Protein AF-A0A943XDI4-F1 (afdb_monomer_lite)

Radius of gyration: 15.79 Å; chains: 1; bounding box: 44×34×46 Å

pLDDT: mean 83.51, std 19.43, range [31.66, 97.75]

Secondary structure (DSSP, 8-state):
--SHHHHHHHHHTS--S---EEEESSS----S-EEEEEEEEE--SEEEEEEEEEEEE--SEESSEEEESSSEEE-SEE-SEEE-SSEEE-SS-SEEESSEEEEEEEEEEEEEEEEEEEEEEEEEEEEEETTBSSSEEEEEEEBGGG--

Foldseek 3Di:
DPPVVVVVVVLVVQPPDDQFEEEDAACDDAAAEGCEYEYCEHEHCEHCHYYEHAAYYAHQYYQYEHEYNAYEYHYQAAHAYYYHADYYDYAAHQEYEYQYYHYAEYAEYEHQEYDYQYYQKYAHQWHQYVQWVDRIDGGITGGPVVVD

Sequence (148 aa):
MKKIAVALVIASCAFASHADAVWSWWCENNQKSADVAFGIGSKCSAVEGLELSLIYSGTPKVEGAQLSFWGINCSEMAGVLQLAPWFNKGEEPCVQLGFLNFNKISSFTWGLLNVSDKTAVQLGLLNLNKNGFLPIFPFINIDKALFE

Structure (mmCIF, N/CA/C/O backbone):
data_AF-A0A943XDI4-F1
#
_entry.id   AF-A0A943XDI4-F1
#
loop_
_atom_site.group_PDB
_atom_site.id
_atom_site.type_symbol
_atom_site.label_atom_id
_atom_site.label_alt_id
_atom_site.label_comp_id
_atom_site.label_asym_id
_atom_site.label_entity_id
_atom_site.label_seq_id
_atom_site.pdbx_PDB_ins_code
_atom_site.Cartn_x
_atom_site.Cartn_y
_atom_site.Cartn_z
_atom_site.occupancy
_atom_site.B_iso_or_equiv
_atom_site.auth_seq_id
_atom_site.auth_comp_id
_atom_site.auth_asym_id
_atom_site.auth_atom_id
_atom_site.pdbx_PDB_model_num
ATOM 1 N N . MET A 1 1 ? -15.073 -24.053 -4.748 1.00 38.50 1 MET A N 1
ATOM 2 C CA . MET A 1 1 ? -13.771 -23.706 -5.368 1.00 38.50 1 MET A CA 1
ATOM 3 C C . MET A 1 1 ? -13.917 -23.131 -6.792 1.00 38.50 1 MET A C 1
ATOM 5 O O . MET A 1 1 ? -13.151 -23.493 -7.668 1.00 38.50 1 MET A O 1
ATOM 9 N N . LYS A 1 2 ? -14.884 -22.230 -7.057 1.00 36.91 2 LYS A N 1
ATOM 10 C CA . LYS A 1 2 ? -15.126 -21.660 -8.408 1.00 36.91 2 LYS A CA 1
ATOM 11 C C . LYS A 1 2 ? -15.057 -20.123 -8.485 1.00 36.91 2 LYS A C 1
ATOM 13 O O . LYS A 1 2 ? -15.258 -19.566 -9.551 1.00 36.91 2 LYS A O 1
ATOM 18 N N . LYS A 1 3 ? -14.754 -19.431 -7.378 1.00 35.53 3 LYS A N 1
ATOM 19 C CA . LYS A 1 3 ? -14.704 -17.954 -7.334 1.00 35.53 3 LYS A CA 1
ATOM 20 C C . LYS A 1 3 ? -13.292 -17.363 -7.475 1.00 35.53 3 LYS A C 1
ATOM 22 O O . LYS A 1 3 ? -13.167 -16.173 -7.709 1.00 35.53 3 LYS A O 1
ATOM 27 N N . ILE A 1 4 ? -12.244 -18.190 -7.407 1.00 34.12 4 ILE A N 1
ATOM 28 C CA . ILE A 1 4 ? -10.844 -17.738 -7.537 1.00 34.12 4 ILE A CA 1
ATOM 29 C C . ILE A 1 4 ? -10.426 -17.586 -9.014 1.00 34.12 4 ILE A C 1
ATOM 31 O O . ILE A 1 4 ? -9.573 -16.767 -9.330 1.00 34.12 4 ILE A O 1
ATOM 35 N N . ALA A 1 5 ? -11.086 -18.285 -9.943 1.00 33.16 5 ALA A N 1
ATOM 36 C CA . ALA A 1 5 ? -10.780 -18.173 -11.371 1.00 33.16 5 ALA A CA 1
ATOM 37 C C . ALA A 1 5 ? -11.204 -16.822 -11.984 1.00 33.16 5 ALA A C 1
ATOM 39 O O . ALA A 1 5 ? -10.592 -16.375 -12.944 1.00 33.16 5 ALA A O 1
ATOM 40 N N . VAL A 1 6 ? -12.209 -16.140 -11.422 1.00 31.66 6 VAL A N 1
ATOM 41 C CA . VAL A 1 6 ? -12.735 -14.888 -12.000 1.00 31.66 6 VAL A CA 1
ATOM 42 C C . VAL A 1 6 ? -11.779 -13.712 -11.773 1.00 31.66 6 VAL A C 1
ATOM 44 O O . VAL A 1 6 ? -11.610 -12.894 -12.668 1.00 31.66 6 VAL A O 1
ATOM 47 N N . ALA A 1 7 ? -11.072 -13.666 -10.639 1.00 32.09 7 ALA A N 1
ATOM 48 C CA . ALA A 1 7 ? -10.070 -12.627 -10.387 1.00 32.09 7 ALA A CA 1
ATOM 49 C C . ALA A 1 7 ? -8.825 -12.784 -11.283 1.00 32.09 7 ALA A C 1
ATOM 51 O O . ALA A 1 7 ? -8.264 -11.790 -11.734 1.00 32.09 7 ALA A O 1
ATOM 52 N N . LEU A 1 8 ? -8.438 -14.026 -11.607 1.00 32.56 8 LEU A N 1
ATOM 53 C CA . LEU A 1 8 ? -7.313 -14.293 -12.510 1.00 32.56 8 LEU A CA 1
ATOM 54 C C . LEU A 1 8 ? -7.661 -13.989 -13.980 1.00 32.56 8 LEU A C 1
ATOM 56 O O . LEU A 1 8 ? -6.795 -13.589 -14.751 1.00 32.56 8 LEU A O 1
ATOM 60 N N . VAL A 1 9 ? -8.936 -14.138 -14.361 1.00 33.59 9 VAL A N 1
ATOM 61 C CA . VAL A 1 9 ? -9.424 -13.826 -15.714 1.00 33.59 9 VAL A CA 1
ATOM 62 C C . VAL A 1 9 ? -9.600 -12.317 -15.919 1.00 33.59 9 VAL A C 1
ATOM 64 O O . VAL A 1 9 ? -9.288 -11.828 -16.999 1.00 33.59 9 VAL A O 1
ATOM 67 N N . ILE A 1 10 ? -9.988 -11.548 -14.894 1.00 39.72 10 ILE A N 1
ATOM 68 C CA . ILE A 1 10 ? -10.055 -10.077 -15.006 1.00 39.72 10 ILE A CA 1
ATOM 69 C C . ILE A 1 10 ? -8.657 -9.474 -15.220 1.00 39.72 10 ILE A C 1
ATOM 71 O O . ILE A 1 10 ? -8.523 -8.538 -16.002 1.00 39.72 10 ILE A O 1
ATOM 75 N N . ALA A 1 11 ? -7.605 -10.069 -14.642 1.00 33.22 11 ALA A N 1
ATOM 76 C CA . ALA A 1 11 ? -6.228 -9.678 -14.947 1.00 33.22 11 ALA A CA 1
ATOM 77 C C . ALA A 1 11 ? -5.835 -9.983 -16.406 1.00 33.22 11 ALA A C 1
ATOM 79 O O . ALA A 1 11 ? -5.060 -9.239 -16.987 1.00 33.22 11 ALA A O 1
ATOM 80 N N . SER A 1 12 ? -6.388 -11.030 -17.032 1.00 34.97 12 SER A N 1
ATOM 81 C CA . SER A 1 12 ? -6.056 -11.395 -18.420 1.00 34.97 12 SER A CA 1
ATOM 82 C C . SER A 1 12 ? -6.716 -10.517 -19.493 1.00 34.97 12 SER A C 1
ATOM 84 O O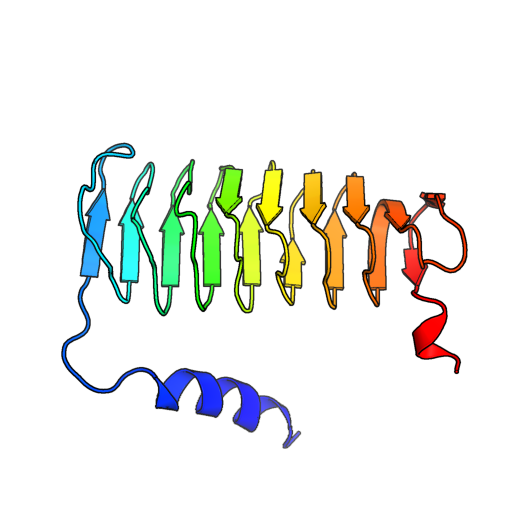 . SER A 1 12 ? -6.237 -10.488 -20.622 1.00 34.97 12 SER A O 1
ATOM 86 N N . CYS A 1 13 ? -7.779 -9.776 -19.158 1.00 34.53 13 CYS A N 1
ATOM 87 C CA . CYS A 1 13 ? -8.533 -8.976 -20.130 1.00 34.53 13 CYS A CA 1
ATOM 88 C C . CYS A 1 13 ? -7.909 -7.601 -20.443 1.00 34.53 13 CYS A C 1
ATOM 90 O O . CYS A 1 13 ? -8.365 -6.954 -21.381 1.00 34.53 13 CYS A O 1
ATOM 92 N N . ALA A 1 14 ? -6.887 -7.163 -19.696 1.00 37.41 14 ALA A N 1
ATOM 93 C CA . ALA A 1 14 ? -6.167 -5.908 -19.956 1.00 37.41 14 ALA A CA 1
ATOM 94 C C . ALA A 1 14 ? -4.858 -6.101 -20.754 1.00 37.41 14 ALA A C 1
ATOM 96 O O . ALA A 1 14 ? -4.338 -5.148 -21.321 1.00 37.41 14 ALA A O 1
ATOM 97 N N . PHE A 1 15 ? -4.343 -7.331 -20.879 1.00 41.12 15 PHE A N 1
ATOM 98 C CA . PHE A 1 15 ? -3.120 -7.619 -21.642 1.00 41.12 15 PHE A CA 1
ATOM 99 C C . PHE A 1 15 ? -3.416 -7.782 -23.141 1.00 41.12 15 PHE A C 1
ATOM 101 O O . PHE A 1 15 ? -3.244 -8.861 -23.709 1.00 41.12 15 PHE A O 1
ATOM 108 N N . ALA A 1 16 ? -3.902 -6.733 -23.801 1.00 34.34 16 ALA A N 1
ATOM 109 C CA . ALA A 1 16 ? -4.181 -6.778 -25.234 1.00 34.34 16 ALA A CA 1
ATOM 110 C C . ALA A 1 16 ? -3.802 -5.473 -25.944 1.00 34.34 16 ALA A C 1
ATOM 112 O O . ALA A 1 16 ? -4.676 -4.714 -26.333 1.00 34.34 16 ALA A O 1
ATOM 113 N N . SER A 1 17 ? -2.494 -5.263 -26.143 1.00 35.38 17 SER A N 1
ATOM 114 C CA . SER A 1 17 ? -1.831 -4.937 -27.425 1.00 35.38 17 SER A CA 1
ATOM 115 C C . SER A 1 17 ? -0.582 -4.077 -27.178 1.00 35.38 17 SER A C 1
ATOM 117 O O . SER A 1 17 ? -0.717 -2.904 -26.876 1.00 35.38 17 SER A O 1
ATOM 119 N N . HIS A 1 18 ? 0.609 -4.663 -27.373 1.00 41.84 18 HIS A N 1
ATOM 120 C CA . HIS A 1 18 ? 1.942 -4.064 -27.142 1.00 41.84 18 HIS A CA 1
ATOM 121 C C . HIS A 1 18 ? 2.216 -3.750 -25.664 1.00 41.84 18 HIS A C 1
ATOM 123 O O . HIS A 1 18 ? 1.979 -2.644 -25.216 1.00 41.84 18 HIS A O 1
ATOM 129 N N . ALA A 1 19 ? 2.718 -4.747 -24.923 1.00 58.19 19 ALA A N 1
ATOM 130 C CA . ALA A 1 19 ? 3.125 -4.552 -23.535 1.00 58.19 19 ALA A CA 1
ATOM 131 C C . ALA A 1 19 ? 4.383 -3.673 -23.476 1.00 58.19 19 ALA A C 1
ATOM 133 O O . ALA A 1 19 ? 5.480 -4.157 -23.778 1.00 58.19 19 ALA A O 1
ATOM 134 N N . ASP A 1 20 ? 4.232 -2.408 -23.093 1.00 80.00 20 ASP A N 1
ATOM 135 C CA . ASP A 1 20 ? 5.370 -1.516 -22.889 1.00 80.00 20 ASP A CA 1
ATOM 136 C C . ASP A 1 20 ? 6.005 -1.825 -21.529 1.00 80.00 20 ASP A C 1
ATOM 138 O O . ASP A 1 20 ? 5.417 -1.606 -20.464 1.00 80.00 20 ASP A O 1
ATOM 142 N N . ALA A 1 21 ? 7.215 -2.387 -21.578 1.00 82.12 21 ALA A N 1
ATOM 143 C CA . ALA A 1 21 ? 8.008 -2.727 -20.406 1.00 82.12 21 ALA A CA 1
ATOM 144 C C . ALA A 1 21 ? 9.169 -1.742 -20.245 1.00 82.12 21 ALA A C 1
ATOM 146 O O . ALA A 1 21 ? 9.989 -1.577 -21.152 1.00 82.12 21 ALA A O 1
ATOM 147 N N . VAL A 1 22 ? 9.277 -1.128 -19.069 1.00 84.94 22 VAL A N 1
ATOM 148 C CA . VAL A 1 22 ? 10.334 -0.157 -18.762 1.00 84.94 22 VAL A CA 1
ATOM 149 C C . VAL A 1 22 ? 11.209 -0.623 -17.607 1.00 84.94 22 VAL A C 1
ATOM 151 O O . VAL A 1 22 ? 10.735 -1.198 -16.628 1.00 84.94 22 VAL A O 1
ATOM 154 N N . TRP A 1 23 ? 12.507 -0.343 -17.720 1.00 84.25 23 TRP A N 1
ATOM 155 C CA . TRP A 1 23 ? 13.477 -0.514 -16.643 1.00 84.25 23 TRP A CA 1
ATOM 156 C C . TRP A 1 23 ? 13.954 0.851 -16.139 1.00 84.25 23 TRP A C 1
ATOM 158 O O . TRP A 1 23 ? 14.281 1.725 -16.944 1.00 84.25 23 TRP A O 1
ATOM 168 N N . SER A 1 24 ? 14.044 1.022 -14.821 1.00 84.44 24 SER A N 1
ATOM 169 C CA . SER A 1 24 ? 14.617 2.202 -14.167 1.00 84.44 24 SER A CA 1
ATOM 170 C C . SER A 1 24 ? 15.760 1.819 -13.232 1.00 84.44 24 SER A C 1
ATOM 172 O O . SER A 1 24 ? 15.588 1.064 -12.273 1.00 84.44 24 SER A O 1
ATOM 174 N N . TRP A 1 25 ? 16.929 2.422 -13.443 1.00 79.38 25 TRP A N 1
ATOM 175 C CA . TRP A 1 25 ? 18.038 2.303 -12.495 1.00 79.38 25 TRP A CA 1
ATOM 176 C C . TRP A 1 25 ? 17.792 3.101 -11.217 1.00 79.38 25 TRP A C 1
ATOM 178 O O . TRP A 1 25 ? 18.111 2.606 -10.143 1.00 79.38 25 TRP A O 1
ATOM 188 N N . TRP A 1 26 ? 17.223 4.308 -11.300 1.00 78.44 26 TRP A N 1
ATOM 189 C CA . TRP A 1 26 ? 16.947 5.118 -10.110 1.00 78.44 26 TRP A CA 1
ATOM 190 C C . TRP A 1 26 ? 15.992 6.288 -10.376 1.00 78.44 26 TRP A C 1
ATOM 192 O O . TRP A 1 26 ? 16.438 7.393 -10.658 1.00 78.44 26 TRP A O 1
ATOM 202 N N . CYS A 1 27 ? 14.676 6.071 -10.300 1.00 70.81 27 CYS A N 1
ATOM 203 C CA . CYS A 1 27 ? 13.635 7.111 -10.446 1.00 70.81 27 CYS A CA 1
ATOM 204 C C . CYS A 1 27 ? 13.707 7.958 -11.738 1.00 70.81 27 CYS A C 1
ATOM 206 O O . CYS A 1 27 ? 12.952 8.917 -11.889 1.00 70.81 27 CYS A O 1
ATOM 208 N N . GLU A 1 28 ? 14.595 7.609 -12.663 1.00 62.84 28 GLU A N 1
ATOM 209 C CA . GLU A 1 28 ? 14.745 8.201 -13.979 1.00 62.84 28 GLU A CA 1
ATOM 210 C C . GLU A 1 28 ? 13.914 7.374 -14.951 1.00 62.84 28 GLU A C 1
ATOM 212 O O . GLU A 1 28 ? 14.360 6.352 -15.468 1.00 62.84 28 GLU A O 1
ATOM 217 N N . ASN A 1 29 ? 12.671 7.794 -15.164 1.00 60.53 29 ASN A N 1
ATOM 218 C CA . ASN A 1 29 ? 11.942 7.468 -16.379 1.00 60.53 29 ASN A CA 1
ATOM 219 C C . ASN A 1 29 ? 10.929 8.577 -16.682 1.00 60.53 29 ASN A C 1
ATOM 221 O O . ASN A 1 29 ? 9.922 8.739 -16.009 1.00 60.53 29 ASN A O 1
ATOM 225 N N . ASN A 1 30 ? 11.181 9.340 -17.748 1.00 58.44 30 ASN A N 1
ATOM 226 C CA . ASN A 1 30 ? 10.232 10.326 -18.285 1.00 58.44 30 ASN A CA 1
ATOM 227 C C . ASN A 1 30 ? 9.208 9.674 -19.237 1.00 58.44 30 ASN A C 1
ATOM 229 O O . ASN A 1 30 ? 8.692 10.320 -20.150 1.00 58.44 30 ASN A O 1
ATOM 233 N N . GLN A 1 31 ? 8.946 8.375 -19.068 1.00 66.69 31 GLN A N 1
ATOM 234 C CA . GLN A 1 31 ? 7.941 7.655 -19.841 1.00 66.69 31 GLN A CA 1
ATOM 235 C C . GLN A 1 31 ? 6.537 8.069 -19.376 1.00 66.69 31 GLN A C 1
ATOM 237 O O . GLN A 1 31 ? 6.255 8.190 -18.177 1.00 66.69 31 GLN A O 1
ATOM 242 N N . LYS A 1 32 ? 5.657 8.336 -20.348 1.00 71.50 32 LYS A N 1
ATOM 243 C CA . LYS A 1 32 ? 4.288 8.809 -20.090 1.00 71.50 32 LYS A CA 1
ATOM 244 C C . LYS A 1 32 ? 3.392 7.708 -19.519 1.00 71.50 32 LYS A C 1
ATOM 246 O O . LYS A 1 32 ? 2.528 8.005 -18.706 1.00 71.50 32 LYS A O 1
ATOM 251 N N . SER A 1 33 ? 3.605 6.463 -19.913 1.00 81.38 33 SER A N 1
ATOM 252 C CA . SER A 1 33 ? 2.838 5.311 -19.447 1.00 81.38 33 SER A CA 1
ATOM 253 C C . SER A 1 33 ? 3.611 4.039 -19.769 1.00 81.38 33 SER A C 1
ATOM 255 O O . SER A 1 33 ? 4.345 4.017 -20.754 1.00 81.38 33 SER A O 1
ATOM 257 N N . ALA A 1 34 ? 3.461 3.009 -18.947 1.00 86.62 34 ALA A N 1
ATOM 258 C CA . ALA A 1 34 ? 3.963 1.667 -19.221 1.00 86.62 34 ALA A CA 1
ATOM 259 C C . ALA A 1 34 ? 2.955 0.644 -18.692 1.00 86.62 34 ALA A C 1
ATOM 261 O O . ALA A 1 34 ? 2.277 0.909 -17.705 1.00 86.62 34 ALA A O 1
ATOM 262 N N . ASP A 1 35 ? 2.876 -0.540 -19.282 1.00 89.06 35 ASP A N 1
ATOM 263 C CA . ASP A 1 35 ? 2.062 -1.621 -18.707 1.00 89.06 35 ASP A CA 1
ATOM 264 C C . ASP A 1 35 ? 2.817 -2.298 -17.568 1.00 89.06 35 ASP A C 1
ATOM 266 O O . ASP A 1 35 ? 2.246 -2.729 -16.560 1.00 89.06 35 ASP A O 1
ATOM 270 N N . VAL A 1 36 ? 4.140 -2.381 -17.728 1.00 89.75 36 VAL A N 1
ATOM 271 C CA . VAL A 1 36 ? 5.013 -3.006 -16.752 1.00 89.75 36 VAL A CA 1
ATOM 272 C C . VAL A 1 36 ? 6.243 -2.147 -16.491 1.00 89.75 36 VAL A C 1
ATOM 274 O O . VAL A 1 36 ? 7.013 -1.838 -17.397 1.00 89.75 36 VAL A O 1
ATOM 277 N N . ALA A 1 37 ? 6.463 -1.791 -15.231 1.00 89.38 37 ALA A N 1
ATOM 278 C CA . ALA A 1 37 ? 7.632 -1.038 -14.801 1.00 89.38 37 ALA A CA 1
ATOM 279 C C . ALA A 1 37 ? 8.456 -1.857 -13.809 1.00 89.38 37 ALA A C 1
ATOM 281 O O . ALA A 1 37 ? 7.928 -2.407 -12.846 1.00 89.38 37 ALA A O 1
ATOM 282 N N . PHE A 1 38 ? 9.765 -1.919 -14.033 1.00 89.94 38 PHE A N 1
ATOM 283 C CA . PHE A 1 38 ? 10.714 -2.573 -13.142 1.00 89.94 38 PHE A CA 1
ATOM 284 C C . PHE A 1 38 ? 11.855 -1.622 -12.805 1.00 89.94 38 PHE A C 1
ATOM 286 O O . PHE A 1 38 ? 12.300 -0.851 -13.652 1.00 89.94 38 PHE A O 1
ATOM 293 N N . GLY A 1 39 ? 12.401 -1.695 -11.598 1.00 88.50 39 GLY A N 1
ATOM 294 C CA . GLY A 1 39 ? 13.609 -0.937 -11.306 1.00 88.50 39 GLY A CA 1
ATOM 295 C C . GLY A 1 39 ? 14.124 -1.088 -9.893 1.00 88.50 39 GLY A C 1
ATOM 296 O O . GLY A 1 39 ? 13.493 -1.699 -9.036 1.00 88.50 39 GLY A O 1
ATOM 297 N N . ILE A 1 40 ? 15.276 -0.484 -9.622 1.00 88.31 40 ILE A N 1
ATOM 298 C CA . ILE A 1 40 ? 15.715 -0.297 -8.234 1.00 88.31 40 ILE A CA 1
ATOM 299 C C . ILE A 1 40 ? 14.816 0.768 -7.596 1.00 88.31 40 ILE A C 1
ATOM 301 O O . ILE A 1 40 ? 14.174 0.506 -6.579 1.00 88.31 40 ILE A O 1
ATOM 305 N N . GLY A 1 41 ? 14.693 1.916 -8.266 1.00 87.25 41 GLY A N 1
ATOM 306 C CA . GLY A 1 41 ? 13.657 2.914 -8.026 1.00 87.25 41 GLY A CA 1
ATOM 307 C C . GLY A 1 41 ? 12.885 3.194 -9.314 1.00 87.25 41 GLY A C 1
ATOM 308 O O . GLY A 1 41 ? 13.515 3.433 -10.342 1.00 87.25 41 GLY A O 1
ATOM 309 N N . SER A 1 42 ? 11.556 3.183 -9.266 1.00 85.12 42 SER A N 1
ATOM 310 C CA . SER A 1 42 ? 10.674 3.427 -10.412 1.00 85.12 42 SER A CA 1
ATOM 311 C C . SER A 1 42 ? 9.842 4.690 -10.198 1.00 85.12 42 SER A C 1
ATOM 313 O O . SER A 1 42 ? 9.357 4.966 -9.099 1.00 85.12 42 SER A O 1
ATOM 315 N N . LYS A 1 43 ? 9.709 5.485 -11.259 1.00 86.62 43 LYS A N 1
ATOM 316 C CA . LYS A 1 43 ? 8.847 6.663 -11.302 1.00 86.62 43 LYS A CA 1
ATOM 317 C C . LYS A 1 43 ? 8.417 6.885 -12.745 1.00 86.62 43 LYS A C 1
ATOM 319 O O . LYS A 1 43 ? 9.184 7.428 -13.529 1.00 86.62 43 LYS A O 1
ATOM 324 N N . CYS A 1 44 ? 7.216 6.438 -13.081 1.00 84.94 44 CYS A N 1
ATOM 325 C CA . CYS A 1 44 ? 6.567 6.698 -14.366 1.00 84.94 44 CYS A CA 1
ATOM 326 C C . CYS A 1 44 ? 5.425 7.701 -14.164 1.00 84.94 44 CYS A C 1
ATOM 328 O O . CYS A 1 44 ? 5.108 8.045 -13.025 1.00 84.94 44 CYS A O 1
ATOM 330 N N . SER A 1 45 ? 4.790 8.186 -15.236 1.00 88.81 45 SER A N 1
ATOM 331 C CA . SER A 1 45 ? 3.581 9.018 -15.062 1.00 88.81 45 SER A CA 1
ATOM 332 C C . SER A 1 45 ? 2.333 8.163 -14.804 1.00 88.81 45 SER A C 1
ATOM 334 O O . SER A 1 45 ? 1.502 8.535 -13.980 1.00 88.81 45 SER A O 1
ATOM 336 N N . ALA A 1 46 ? 2.229 6.999 -15.448 1.00 90.56 46 ALA A N 1
ATOM 337 C CA . ALA A 1 46 ? 1.209 5.995 -15.163 1.00 90.56 46 ALA A CA 1
ATOM 338 C C . ALA A 1 46 ? 1.748 4.576 -15.406 1.00 90.56 46 ALA A C 1
ATOM 340 O O . ALA A 1 46 ? 2.601 4.391 -16.276 1.00 90.56 46 ALA A O 1
ATOM 341 N N . VAL A 1 47 ? 1.249 3.594 -14.653 1.00 91.06 47 VAL A N 1
ATOM 342 C CA . VAL A 1 47 ? 1.470 2.167 -14.917 1.00 91.06 47 VAL A CA 1
ATOM 343 C C . VAL A 1 47 ? 0.137 1.427 -14.962 1.00 91.06 47 VAL A C 1
ATOM 345 O O . VAL A 1 47 ? -0.595 1.431 -13.976 1.00 91.06 47 VAL A O 1
ATOM 348 N N . GLU A 1 48 ? -0.167 0.774 -16.079 1.00 90.69 48 GLU A N 1
ATOM 349 C CA . GLU A 1 48 ? -1.435 0.067 -16.334 1.00 90.69 48 GLU A CA 1
ATOM 350 C C . GLU A 1 48 ? -1.252 -1.455 -16.234 1.00 90.69 48 GLU A C 1
ATOM 352 O O . GLU A 1 48 ? -1.566 -2.228 -17.133 1.00 90.69 48 GLU A O 1
ATOM 357 N N . GLY A 1 49 ? -0.692 -1.908 -15.112 1.00 90.62 49 GLY A N 1
ATOM 358 C CA . GLY A 1 49 ? -0.450 -3.331 -14.905 1.00 90.62 49 GLY A CA 1
ATOM 359 C C . GLY A 1 49 ? 0.382 -3.6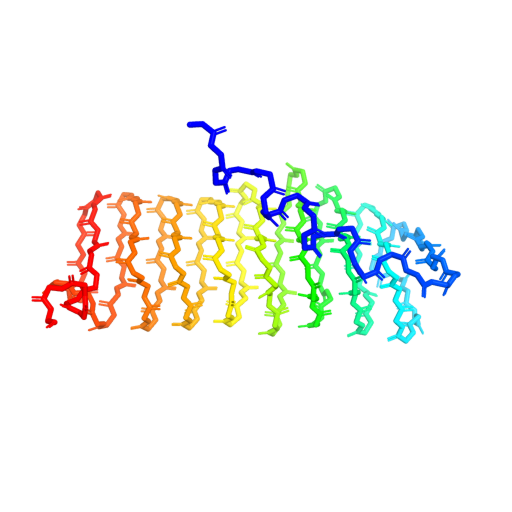15 -13.670 1.00 90.62 49 GLY A C 1
ATOM 360 O O . GLY A 1 49 ? -0.147 -3.706 -12.563 1.00 90.62 49 GLY A O 1
ATOM 361 N N . LEU A 1 50 ? 1.685 -3.807 -13.844 1.00 92.38 50 LEU A N 1
ATOM 362 C CA . LEU A 1 50 ? 2.563 -4.232 -12.757 1.00 92.38 50 LEU A CA 1
ATOM 363 C C . LEU A 1 50 ? 3.767 -3.309 -12.623 1.00 92.38 50 LEU A C 1
ATOM 365 O O . LEU A 1 50 ? 4.603 -3.217 -13.514 1.00 92.38 50 LEU A O 1
ATOM 369 N N . GLU A 1 51 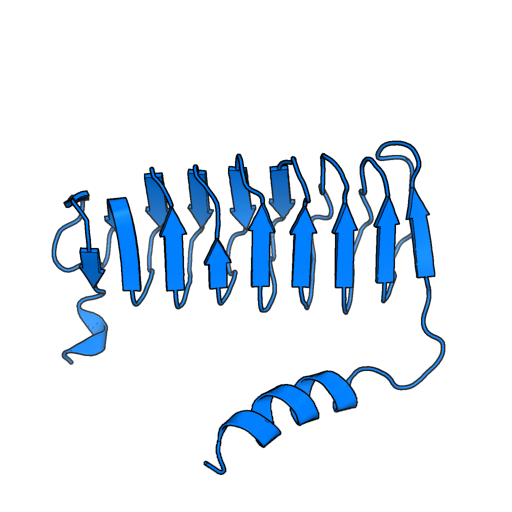? 3.904 -2.695 -11.456 1.00 93.25 51 GLU A N 1
ATOM 370 C CA . GLU A 1 51 ? 5.115 -1.995 -11.066 1.00 93.25 51 GLU A CA 1
ATOM 371 C C . GLU A 1 51 ? 5.858 -2.792 -9.995 1.00 93.25 51 GLU A C 1
ATOM 373 O O . GLU A 1 51 ? 5.336 -3.018 -8.903 1.00 93.25 51 GLU A O 1
ATOM 378 N N . LEU A 1 52 ? 7.086 -3.206 -10.300 1.00 93.44 52 LEU A N 1
ATOM 379 C CA . LEU A 1 52 ? 8.009 -3.812 -9.351 1.00 93.44 52 LEU A CA 1
ATOM 380 C C . LEU A 1 52 ? 9.191 -2.879 -9.108 1.00 93.44 52 LEU A C 1
ATOM 382 O O . LEU A 1 52 ? 9.920 -2.517 -10.029 1.00 93.44 52 LEU A O 1
ATOM 386 N N . SER A 1 53 ? 9.453 -2.560 -7.850 1.00 92.69 53 SER A N 1
ATOM 387 C CA . SER A 1 53 ? 10.660 -1.843 -7.467 1.00 92.69 53 SER A CA 1
ATOM 388 C C . SER A 1 53 ? 11.452 -2.596 -6.402 1.00 92.69 53 SER A C 1
ATOM 390 O O . SER A 1 53 ? 10.911 -3.389 -5.628 1.00 92.69 53 SER A O 1
ATOM 392 N N . LEU A 1 54 ? 12.761 -2.369 -6.342 1.00 92.12 54 LEU A N 1
ATOM 393 C CA . LEU A 1 54 ? 13.574 -2.925 -5.267 1.00 92.12 54 LEU A CA 1
ATOM 394 C C . LEU A 1 54 ? 13.384 -2.123 -3.975 1.00 92.12 54 LEU A C 1
ATOM 396 O O . LEU A 1 54 ? 13.228 -2.713 -2.909 1.00 92.12 54 LEU A O 1
ATOM 400 N N . ILE A 1 55 ? 13.391 -0.790 -4.065 1.00 92.19 55 ILE A N 1
ATOM 401 C CA . ILE A 1 55 ? 13.447 0.097 -2.892 1.00 92.19 55 ILE A CA 1
ATOM 402 C C . ILE A 1 55 ? 12.495 1.301 -2.943 1.00 92.19 55 ILE A C 1
ATOM 404 O O . ILE A 1 55 ? 12.212 1.888 -1.899 1.00 92.19 55 ILE A O 1
ATOM 408 N N . TYR A 1 56 ? 12.016 1.712 -4.115 1.00 92.00 56 TYR A N 1
ATOM 409 C CA . TYR A 1 56 ? 11.182 2.904 -4.234 1.00 92.00 56 TYR A CA 1
ATOM 410 C C . TYR A 1 56 ? 10.304 2.854 -5.475 1.00 92.00 56 TYR A C 1
ATOM 412 O O . TYR A 1 56 ? 10.794 2.701 -6.592 1.00 92.00 56 TYR A O 1
ATOM 420 N N . SER A 1 57 ? 9.015 3.090 -5.283 1.00 91.62 57 SER A N 1
ATOM 421 C CA . SER A 1 57 ? 8.058 3.288 -6.360 1.00 91.62 57 SER A CA 1
ATOM 422 C C . SER A 1 57 ? 7.306 4.595 -6.127 1.00 91.62 57 SER A C 1
ATOM 424 O O . SER A 1 57 ? 6.642 4.765 -5.106 1.00 91.62 57 SER A O 1
ATOM 426 N N . GLY A 1 58 ? 7.455 5.538 -7.055 1.00 90.25 58 GLY A N 1
ATOM 427 C CA . GLY A 1 58 ? 6.905 6.893 -6.967 1.00 90.25 58 GLY A CA 1
ATOM 428 C C . GLY A 1 58 ? 5.970 7.260 -8.113 1.00 90.25 58 GLY A C 1
ATOM 429 O O . GLY A 1 58 ? 5.793 8.449 -8.385 1.00 90.25 58 GLY A O 1
ATOM 430 N N . THR A 1 59 ? 5.444 6.269 -8.831 1.00 91.19 59 THR A N 1
ATOM 431 C CA . THR A 1 59 ? 4.477 6.480 -9.909 1.00 91.19 59 THR A CA 1
ATOM 432 C C . THR A 1 59 ? 3.151 6.963 -9.316 1.00 91.19 59 THR A C 1
ATOM 434 O O . THR A 1 59 ? 2.577 6.280 -8.466 1.00 91.19 59 THR A O 1
ATOM 437 N N . PRO A 1 60 ? 2.625 8.123 -9.747 1.00 91.62 60 PRO A N 1
ATOM 438 C CA . PRO A 1 60 ? 1.429 8.700 -9.152 1.00 91.62 60 PRO A CA 1
ATOM 439 C C . PRO A 1 60 ? 0.178 7.883 -9.481 1.00 91.62 60 PRO A C 1
ATOM 441 O O . PRO A 1 60 ? -0.712 7.798 -8.642 1.00 91.62 60 PRO A O 1
ATOM 444 N N . LYS A 1 61 ? 0.108 7.242 -10.653 1.00 92.94 61 LYS A N 1
ATOM 445 C CA . LYS A 1 61 ? -1.063 6.480 -11.096 1.00 92.94 61 LYS A CA 1
ATOM 446 C C . LYS A 1 61 ? -0.686 5.037 -11.433 1.00 92.94 61 LYS A C 1
ATOM 448 O O . LYS A 1 61 ? -0.047 4.805 -12.450 1.00 92.94 61 LYS A O 1
ATOM 453 N N . VAL A 1 62 ? -1.084 4.073 -10.607 1.00 93.19 62 VAL A N 1
ATOM 454 C CA . VAL A 1 62 ? -0.858 2.641 -10.866 1.00 93.19 62 VAL A CA 1
ATOM 455 C C . VAL A 1 62 ? -2.197 1.910 -10.920 1.00 93.19 62 VAL A C 1
ATOM 457 O O . VAL A 1 62 ? -2.805 1.643 -9.890 1.00 93.19 62 VAL A O 1
ATOM 460 N N . GLU A 1 63 ? -2.651 1.552 -12.118 1.00 91.75 63 GLU A N 1
ATOM 461 C CA . GLU A 1 63 ? -3.880 0.793 -12.392 1.00 91.75 63 GLU A CA 1
ATOM 462 C C . GLU A 1 63 ? -3.633 -0.721 -12.350 1.00 91.75 63 GLU A C 1
ATOM 464 O O . GLU A 1 63 ? -3.929 -1.462 -13.280 1.00 91.75 63 GLU A O 1
ATOM 469 N N . GLY A 1 64 ? -3.063 -1.207 -11.249 1.00 91.88 64 GLY A N 1
ATOM 470 C CA . GLY A 1 64 ? -2.812 -2.635 -11.082 1.00 91.88 64 GLY A CA 1
ATOM 471 C C . GLY A 1 64 ? -2.107 -2.962 -9.775 1.00 91.88 64 GLY A C 1
ATOM 472 O O . GLY A 1 64 ? -2.633 -2.654 -8.706 1.00 91.88 64 GLY A O 1
ATOM 473 N N . ALA A 1 65 ? -0.952 -3.617 -9.837 1.00 94.25 65 ALA A N 1
ATOM 474 C CA . ALA A 1 65 ? -0.178 -3.992 -8.658 1.00 94.25 65 ALA A CA 1
ATOM 475 C C . ALA A 1 65 ? 1.121 -3.185 -8.562 1.00 94.25 65 ALA A C 1
ATOM 477 O O . ALA A 1 65 ? 1.885 -3.110 -9.517 1.00 94.25 65 ALA A O 1
ATOM 478 N N . GLN A 1 66 ? 1.386 -2.622 -7.386 1.00 95.31 66 GLN A N 1
ATOM 479 C CA . GLN A 1 66 ? 2.588 -1.856 -7.068 1.00 95.31 66 GLN A CA 1
ATOM 480 C C . GLN A 1 66 ? 3.334 -2.559 -5.933 1.00 95.31 66 GLN A C 1
ATOM 482 O O . GLN A 1 66 ? 2.877 -2.571 -4.788 1.00 95.31 66 GLN A O 1
ATOM 487 N N . LEU A 1 67 ? 4.464 -3.190 -6.243 1.00 95.94 67 LEU A N 1
ATOM 488 C CA . LEU A 1 67 ? 5.223 -4.009 -5.304 1.00 95.94 67 LEU A CA 1
ATOM 489 C C . LEU A 1 67 ? 6.638 -3.451 -5.139 1.00 95.94 67 LEU A C 1
ATOM 491 O O . LEU A 1 67 ? 7.343 -3.220 -6.117 1.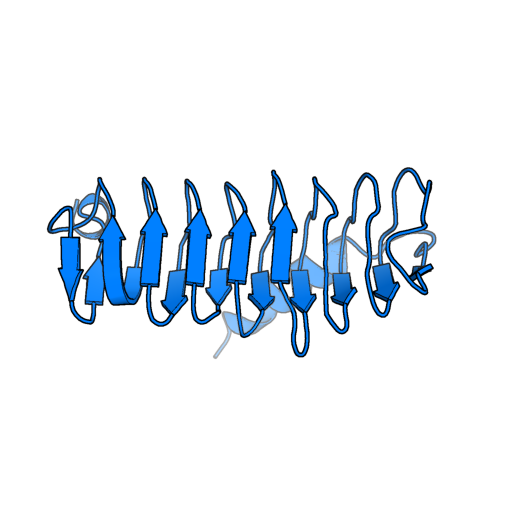00 95.94 67 LEU A O 1
ATOM 495 N N . SER A 1 68 ? 7.082 -3.305 -3.896 1.00 95.25 68 SER A N 1
ATOM 496 C CA . SER A 1 68 ? 8.453 -2.936 -3.551 1.00 95.25 68 SER A CA 1
ATOM 497 C C . SER A 1 68 ? 9.074 -4.002 -2.658 1.00 95.25 68 SER A C 1
ATOM 499 O O . SER A 1 68 ? 8.516 -4.323 -1.612 1.00 95.25 68 SER A O 1
ATOM 501 N N . PHE A 1 69 ? 10.232 -4.545 -3.038 1.00 92.75 69 PHE A N 1
ATOM 502 C CA . PHE A 1 69 ? 10.854 -5.663 -2.315 1.00 92.75 69 PHE A CA 1
ATOM 503 C C . PHE A 1 69 ? 11.343 -5.284 -0.911 1.00 92.75 69 PHE A C 1
ATOM 505 O O . PHE A 1 69 ? 11.081 -5.999 0.049 1.00 92.75 69 PHE A O 1
ATOM 512 N N . TRP A 1 70 ? 12.041 -4.156 -0.785 1.00 92.38 70 TRP A N 1
ATOM 513 C CA . TRP A 1 70 ? 12.601 -3.647 0.472 1.00 92.38 70 TRP A CA 1
ATOM 514 C C . TRP A 1 70 ? 12.389 -2.138 0.604 1.00 92.38 70 TRP A C 1
ATOM 516 O O . TRP A 1 70 ? 13.247 -1.396 1.082 1.00 92.38 70 TRP A O 1
ATOM 526 N N . GLY A 1 71 ? 11.257 -1.666 0.091 1.00 92.12 71 GLY A N 1
ATOM 527 C CA . GLY A 1 71 ? 11.101 -0.268 -0.263 1.00 92.12 71 GLY A CA 1
ATOM 528 C C . GLY A 1 71 ? 9.891 0.426 0.312 1.00 92.12 71 GLY A C 1
ATOM 529 O O . GLY A 1 71 ? 9.280 -0.021 1.286 1.00 92.12 71 GLY A O 1
ATOM 530 N N . ILE A 1 72 ? 9.570 1.532 -0.349 1.00 93.94 72 ILE A N 1
ATOM 531 C CA . ILE A 1 72 ? 8.379 2.332 -0.109 1.00 93.94 72 ILE A CA 1
ATOM 532 C C . ILE A 1 72 ? 7.602 2.520 -1.415 1.00 93.94 72 ILE A C 1
ATOM 534 O O . ILE A 1 72 ? 8.202 2.682 -2.478 1.00 93.94 72 ILE A O 1
ATOM 538 N N . ASN A 1 73 ? 6.275 2.532 -1.323 1.00 95.31 73 ASN A N 1
ATOM 539 C CA . ASN A 1 73 ? 5.384 2.872 -2.429 1.00 95.31 73 ASN A CA 1
ATOM 540 C C . ASN A 1 73 ? 4.691 4.206 -2.148 1.00 95.31 73 ASN A C 1
ATOM 542 O O . ASN A 1 73 ? 4.139 4.404 -1.065 1.00 95.31 73 ASN A O 1
ATOM 546 N N . CYS A 1 74 ? 4.676 5.089 -3.140 1.00 93.62 74 CYS A N 1
ATOM 547 C CA . CYS A 1 74 ? 3.979 6.364 -3.112 1.00 93.62 74 CYS A CA 1
ATOM 548 C C . CYS A 1 74 ? 3.230 6.552 -4.429 1.00 93.62 74 CYS A C 1
ATOM 550 O O . CYS A 1 74 ? 3.845 6.775 -5.469 1.00 93.62 74 CYS A O 1
ATOM 552 N N . SER A 1 75 ? 1.907 6.512 -4.362 1.00 92.38 75 SER A N 1
ATOM 553 C CA . SER A 1 75 ? 1.017 6.807 -5.478 1.00 92.38 75 SER A CA 1
ATOM 554 C C . SER A 1 75 ? -0.140 7.687 -5.012 1.00 92.38 75 SER A C 1
ATOM 556 O O . SER A 1 75 ? -0.493 7.734 -3.833 1.00 92.38 75 SER A O 1
ATOM 558 N N . GLU A 1 76 ? -0.702 8.447 -5.941 1.00 92.00 76 GLU A N 1
ATOM 559 C CA . GLU A 1 76 ? -1.976 9.135 -5.748 1.00 92.00 76 GLU A CA 1
ATOM 560 C C . GLU A 1 76 ? -3.106 8.135 -5.980 1.00 92.00 76 GLU A C 1
ATOM 562 O O . GLU A 1 76 ? -4.006 8.020 -5.165 1.00 92.00 76 GLU A O 1
ATOM 567 N N . MET A 1 77 ? -2.990 7.296 -7.006 1.00 89.38 77 MET A N 1
ATOM 568 C CA . MET A 1 77 ? -3.913 6.203 -7.266 1.00 89.38 77 MET A CA 1
ATOM 569 C C . MET A 1 77 ? -3.162 4.875 -7.234 1.00 89.38 77 MET A C 1
ATOM 571 O O . MET A 1 77 ? -2.299 4.615 -8.074 1.00 89.38 77 MET A O 1
ATOM 575 N N . ALA A 1 78 ? -3.495 4.041 -6.254 1.00 87.88 78 ALA A N 1
ATOM 576 C CA . ALA A 1 78 ? -3.007 2.676 -6.149 1.00 87.88 78 ALA A CA 1
ATOM 577 C C . ALA A 1 78 ? -4.126 1.731 -6.581 1.00 87.88 78 ALA A C 1
ATOM 579 O O . ALA A 1 78 ? -5.256 1.890 -6.139 1.00 87.88 78 ALA A O 1
ATOM 580 N N . GLY A 1 79 ? -3.814 0.772 -7.444 1.00 89.44 79 GLY A N 1
ATOM 581 C CA . GLY A 1 79 ? -4.805 -0.131 -8.011 1.00 89.44 79 GLY A CA 1
ATOM 582 C C . GLY A 1 79 ? -5.221 -1.248 -7.054 1.00 89.44 79 GLY A C 1
ATOM 583 O O . GLY A 1 79 ? -5.635 -1.048 -5.914 1.00 89.44 79 GLY A O 1
ATOM 584 N N . VAL A 1 80 ? -5.133 -2.481 -7.535 1.00 92.88 80 VAL A N 1
ATOM 585 C CA . VAL A 1 80 ? -5.615 -3.664 -6.820 1.00 92.88 80 VAL A CA 1
ATOM 586 C C . VAL A 1 80 ? -4.755 -3.987 -5.596 1.00 92.88 80 VAL A C 1
ATOM 588 O O . VAL A 1 80 ? -5.288 -4.373 -4.557 1.00 92.88 80 VAL A O 1
ATOM 591 N N . LEU A 1 81 ? -3.434 -3.849 -5.702 1.00 94.25 81 LEU A N 1
ATOM 592 C CA . LEU A 1 81 ? -2.510 -4.267 -4.650 1.00 94.25 81 LEU A CA 1
ATOM 593 C C . LEU A 1 81 ? -1.355 -3.284 -4.515 1.00 94.25 81 LEU A C 1
ATOM 595 O O . LEU A 1 81 ? -0.670 -2.993 -5.490 1.00 94.25 81 LEU A O 1
ATOM 599 N N . GLN A 1 82 ? -1.084 -2.857 -3.288 1.00 96.75 82 GLN A N 1
ATOM 600 C CA . GLN A 1 82 ? 0.111 -2.108 -2.939 1.00 96.75 82 GLN A CA 1
ATOM 601 C C . GLN A 1 82 ? 0.855 -2.838 -1.815 1.00 96.75 82 GLN A C 1
ATOM 603 O O . GLN A 1 82 ? 0.323 -3.025 -0.721 1.00 96.75 82 GLN A O 1
ATOM 608 N N . LEU A 1 83 ? 2.076 -3.292 -2.091 1.00 97.31 83 LEU A N 1
ATOM 609 C CA . LEU A 1 83 ? 2.894 -4.065 -1.155 1.00 97.31 83 LEU A CA 1
ATOM 610 C C . LEU A 1 83 ? 4.284 -3.450 -1.054 1.00 97.31 83 LEU A C 1
ATOM 612 O O . LEU A 1 83 ? 5.008 -3.382 -2.043 1.00 97.31 83 LEU A O 1
ATOM 616 N N . ALA A 1 84 ? 4.678 -3.063 0.149 1.00 96.88 84 ALA A N 1
ATOM 617 C CA . ALA A 1 84 ? 6.036 -2.647 0.468 1.00 96.88 84 ALA A CA 1
ATOM 618 C C . ALA A 1 84 ? 6.289 -2.899 1.955 1.00 96.88 84 ALA A C 1
ATOM 620 O O . ALA A 1 84 ? 5.454 -2.500 2.765 1.00 96.88 84 ALA A O 1
ATOM 621 N N . PRO A 1 85 ? 7.415 -3.516 2.358 1.00 95.31 85 PRO A N 1
ATOM 622 C CA . PRO A 1 85 ? 7.655 -3.815 3.765 1.00 95.31 85 PRO A CA 1
ATOM 623 C C . PRO A 1 85 ? 7.635 -2.582 4.664 1.00 95.31 85 PRO A C 1
ATOM 625 O O . PRO A 1 85 ? 7.095 -2.651 5.761 1.00 95.31 85 PRO A O 1
ATOM 628 N N . TRP A 1 86 ? 8.195 -1.454 4.219 1.00 95.56 86 TRP A N 1
ATOM 629 C CA . TRP A 1 86 ? 8.397 -0.303 5.097 1.00 95.56 86 TRP A CA 1
ATOM 630 C C . TRP A 1 86 ? 7.222 0.660 5.107 1.00 95.56 86 TRP A C 1
ATOM 632 O O . TRP A 1 86 ? 6.741 1.024 6.180 1.00 95.56 86 TRP A O 1
ATOM 642 N N . PHE A 1 87 ? 6.780 1.098 3.930 1.00 96.19 87 PHE A N 1
ATOM 643 C CA . PHE A 1 87 ? 5.807 2.176 3.833 1.00 96.19 87 PHE A CA 1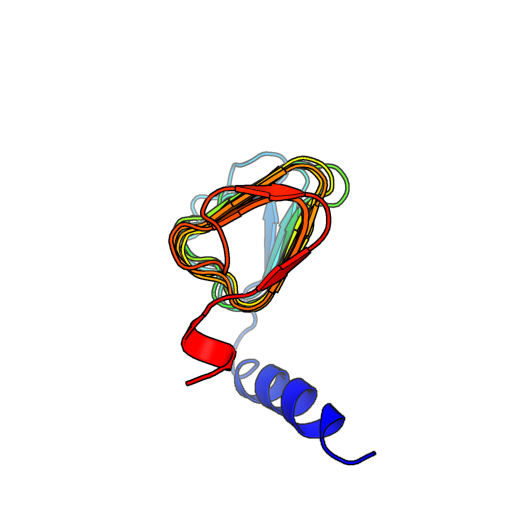
ATOM 644 C C . PHE A 1 87 ? 5.020 2.124 2.528 1.00 96.19 87 PHE A C 1
ATOM 646 O O . PHE A 1 87 ? 5.600 2.038 1.447 1.00 96.19 87 PHE A O 1
ATOM 653 N N . ASN A 1 88 ? 3.705 2.268 2.628 1.00 96.44 88 ASN A N 1
ATOM 654 C CA . ASN A 1 88 ? 2.813 2.444 1.496 1.00 96.44 88 ASN A CA 1
ATOM 655 C C . ASN A 1 88 ? 1.967 3.702 1.680 1.00 96.44 88 ASN A C 1
ATOM 657 O O . ASN A 1 88 ? 1.361 3.912 2.732 1.00 96.44 88 ASN A O 1
ATOM 661 N N . LYS A 1 89 ? 1.880 4.503 0.621 1.00 96.88 89 LYS A N 1
ATOM 662 C CA . LYS A 1 89 ? 0.922 5.592 0.473 1.00 96.88 89 LYS A CA 1
ATOM 663 C C . LYS A 1 89 ? 0.226 5.462 -0.877 1.00 96.88 89 LYS A C 1
ATOM 665 O O . LYS A 1 89 ? 0.896 5.435 -1.906 1.00 96.88 89 LYS A O 1
ATOM 670 N N . GLY A 1 90 ? -1.099 5.404 -0.860 1.00 93.62 90 GLY A N 1
ATOM 671 C CA . GLY A 1 90 ? -1.951 5.319 -2.049 1.00 93.62 90 GLY A CA 1
ATOM 672 C C . GLY A 1 90 ? -3.361 5.752 -1.681 1.00 93.62 90 GLY A C 1
ATOM 673 O O . GLY A 1 90 ? -3.826 5.338 -0.626 1.00 93.62 90 GLY A O 1
ATOM 674 N N . GLU A 1 91 ? -4.053 6.585 -2.465 1.00 93.06 91 GLU A N 1
ATOM 675 C CA . GLU A 1 91 ? -5.379 7.054 -2.029 1.00 93.06 91 GLU A CA 1
ATOM 676 C C . GLU A 1 91 ? -6.425 5.937 -2.028 1.00 93.06 91 GLU A C 1
ATOM 678 O O . GLU A 1 91 ? -7.179 5.840 -1.060 1.00 93.06 91 GLU A O 1
ATOM 683 N N . GLU A 1 92 ? -6.440 5.076 -3.050 1.00 93.00 92 GLU A N 1
ATOM 684 C CA . GLU A 1 92 ? -7.515 4.088 -3.254 1.00 93.00 92 GLU A CA 1
ATOM 685 C C . GLU A 1 92 ? -7.060 2.622 -3.496 1.00 93.00 92 GLU A C 1
ATOM 687 O O . GLU A 1 92 ? -7.674 1.929 -4.309 1.00 93.00 92 GLU A O 1
ATOM 692 N N . PRO A 1 93 ? -6.022 2.088 -2.809 1.00 93.94 93 PRO A N 1
ATOM 693 C CA . PRO A 1 93 ? -5.620 0.695 -2.980 1.00 93.94 93 PRO A CA 1
ATOM 694 C C . PRO A 1 93 ? -6.710 -0.260 -2.495 1.00 93.94 93 PRO A C 1
ATOM 696 O O . PRO A 1 93 ? -7.143 -0.195 -1.342 1.00 93.94 93 PRO A O 1
ATOM 699 N N . CYS A 1 94 ? -7.078 -1.251 -3.305 1.00 92.88 94 CYS A N 1
ATOM 700 C CA . CYS A 1 94 ? -7.990 -2.296 -2.834 1.00 92.88 94 CYS A CA 1
ATOM 701 C C . CYS A 1 94 ? -7.372 -3.084 -1.663 1.00 92.88 94 CYS A C 1
ATOM 703 O O . CYS A 1 94 ? -8.015 -3.259 -0.625 1.00 92.88 94 CYS A O 1
ATOM 705 N N . VAL A 1 95 ? -6.103 -3.484 -1.798 1.00 96.00 95 VAL A N 1
ATOM 706 C CA . VAL A 1 95 ? -5.325 -4.167 -0.759 1.00 96.00 95 VAL A CA 1
ATOM 707 C C . VAL A 1 95 ? -3.998 -3.448 -0.522 1.00 96.00 95 VAL A C 1
ATOM 709 O O . VAL A 1 95 ? -3.253 -3.212 -1.470 1.00 96.00 95 VAL A O 1
ATOM 712 N N . GLN A 1 96 ? -3.669 -3.153 0.738 1.00 97.19 96 GLN A N 1
ATOM 713 C CA . GLN A 1 96 ? -2.407 -2.506 1.114 1.00 97.19 96 GLN A CA 1
ATOM 714 C C . GLN A 1 96 ? -1.682 -3.287 2.222 1.00 97.19 96 GLN A C 1
ATOM 716 O O . GLN A 1 96 ? -2.263 -3.590 3.264 1.00 97.19 96 GLN A O 1
ATOM 721 N N . LEU A 1 97 ? -0.416 -3.640 1.993 1.00 97.69 97 LEU A N 1
ATOM 722 C CA . LEU A 1 97 ? 0.377 -4.506 2.872 1.00 97.69 97 LEU A CA 1
ATOM 723 C C . LEU A 1 97 ? 1.762 -3.900 3.135 1.00 97.69 97 LEU A C 1
ATOM 725 O O . LEU A 1 97 ? 2.545 -3.690 2.207 1.00 97.69 97 LEU A O 1
ATOM 729 N N . GLY A 1 98 ? 2.096 -3.675 4.402 1.00 96.88 98 GLY A N 1
ATOM 730 C CA . GLY A 1 98 ? 3.378 -3.092 4.809 1.00 96.88 98 GLY A CA 1
ATOM 731 C C . GLY A 1 98 ? 3.394 -2.711 6.276 1.00 96.88 98 GLY A C 1
ATOM 732 O O . GLY A 1 98 ? 2.363 -2.774 6.923 1.00 96.88 98 GLY A O 1
ATOM 733 N N . PHE A 1 99 ? 4.527 -2.308 6.844 1.00 97.56 99 PHE A N 1
ATOM 734 C CA . PHE A 1 99 ? 4.555 -1.877 8.244 1.00 97.56 99 PHE A CA 1
ATOM 735 C C . PHE A 1 99 ? 3.788 -0.578 8.470 1.00 97.56 99 PHE A C 1
ATOM 737 O O . PHE A 1 99 ? 3.085 -0.467 9.473 1.00 97.56 99 PHE A O 1
ATOM 744 N N . LEU A 1 100 ? 3.906 0.380 7.554 1.00 97.75 100 LEU A N 1
ATOM 745 C CA . LEU A 1 100 ? 3.210 1.659 7.616 1.00 97.75 100 LEU A CA 1
ATOM 746 C C . LEU A 1 100 ? 2.339 1.819 6.373 1.00 97.75 100 LEU A C 1
ATOM 748 O O . LEU A 1 100 ? 2.846 1.756 5.256 1.00 97.75 100 LEU A O 1
ATOM 752 N N . ASN A 1 101 ? 1.046 2.052 6.560 1.00 97.50 101 ASN A N 1
ATOM 753 C CA . ASN A 1 101 ? 0.084 2.135 5.468 1.00 97.50 101 ASN A CA 1
ATOM 754 C C . ASN A 1 101 ? -0.781 3.385 5.611 1.00 97.50 101 ASN A C 1
ATOM 756 O O . ASN A 1 101 ? -1.403 3.598 6.652 1.00 97.50 101 ASN A O 1
ATOM 760 N N . PHE A 1 102 ? -0.818 4.196 4.557 1.00 97.31 102 PHE A N 1
ATOM 761 C CA . PHE A 1 102 ? -1.617 5.410 4.471 1.00 97.31 102 PHE A CA 1
ATOM 762 C C . PHE A 1 102 ? -2.481 5.356 3.218 1.00 97.31 102 PHE A C 1
ATOM 764 O O . PHE A 1 102 ? -1.964 5.290 2.099 1.00 97.31 102 PHE A O 1
ATOM 771 N N . ASN A 1 103 ? -3.792 5.418 3.405 1.00 94.81 103 ASN A N 1
ATOM 772 C CA . ASN A 1 103 ? -4.740 5.478 2.305 1.00 94.81 103 ASN A CA 1
ATOM 773 C C . ASN A 1 103 ? -5.953 6.349 2.641 1.00 94.81 103 ASN A C 1
ATOM 775 O O . ASN A 1 103 ? -6.123 6.774 3.780 1.00 94.81 103 ASN A O 1
ATOM 779 N N . LYS A 1 104 ? -6.776 6.685 1.645 1.00 94.25 104 LYS A N 1
ATOM 780 C CA . LYS A 1 104 ? -8.097 7.275 1.901 1.00 94.25 104 LYS A CA 1
ATOM 781 C C . LYS A 1 104 ? -9.128 6.163 1.986 1.00 94.25 104 LYS A C 1
ATOM 783 O O . LYS A 1 104 ? -9.863 6.093 2.969 1.00 94.25 104 LYS A O 1
ATOM 788 N N . ILE A 1 105 ? -9.156 5.303 0.971 1.00 92.50 105 ILE A N 1
ATOM 789 C CA . ILE A 1 105 ? -10.130 4.229 0.820 1.00 92.50 105 ILE A CA 1
ATOM 790 C C . ILE A 1 105 ? -9.397 2.917 0.542 1.00 92.50 105 ILE A C 1
ATOM 792 O O . ILE A 1 105 ? -8.519 2.862 -0.313 1.00 92.50 105 ILE A O 1
ATOM 796 N N . SER A 1 106 ? -9.770 1.848 1.244 1.00 93.69 106 SER A N 1
ATOM 797 C CA . SER A 1 106 ? -9.251 0.507 0.976 1.00 93.69 106 SER A CA 1
ATOM 798 C C . SER A 1 106 ? -10.250 -0.584 1.359 1.00 93.69 106 SER A C 1
ATOM 800 O O . SER A 1 106 ? -11.147 -0.379 2.177 1.00 93.69 106 SER A O 1
ATOM 802 N N . SER A 1 107 ? -10.116 -1.777 0.781 1.00 94.12 107 SER A N 1
ATOM 803 C CA . SER A 1 107 ? -10.888 -2.937 1.241 1.00 94.12 107 SER A CA 1
ATOM 804 C C . SER A 1 107 ? -10.173 -3.641 2.389 1.00 94.12 107 SER A C 1
ATOM 806 O O . SER A 1 107 ? -10.795 -3.993 3.390 1.00 94.12 107 SER A O 1
ATOM 808 N N . PHE A 1 108 ? -8.861 -3.827 2.270 1.00 95.50 108 PHE A N 1
ATOM 809 C CA . PHE A 1 108 ? -8.079 -4.530 3.274 1.00 95.50 108 PHE A CA 1
ATOM 810 C C . PHE A 1 108 ? -6.705 -3.900 3.449 1.00 95.50 108 PHE A C 1
ATOM 812 O O . PHE A 1 108 ? -5.966 -3.708 2.485 1.00 95.50 108 PHE A O 1
ATOM 819 N N . THR A 1 109 ? -6.333 -3.626 4.695 1.00 96.94 109 THR A N 1
ATOM 820 C CA . THR A 1 109 ? -4.995 -3.136 5.030 1.00 96.94 109 THR A CA 1
ATOM 821 C C . THR A 1 109 ? -4.372 -3.985 6.132 1.00 96.94 109 THR A C 1
ATOM 823 O O . THR A 1 109 ? -5.031 -4.283 7.130 1.00 96.94 109 THR A O 1
ATOM 826 N N . TRP A 1 110 ? -3.096 -4.347 5.980 1.00 97.62 110 TRP A N 1
ATOM 827 C CA . TRP A 1 110 ? -2.327 -5.024 7.025 1.00 97.62 110 TRP A CA 1
ATOM 828 C C . TRP A 1 110 ? -0.985 -4.342 7.294 1.00 97.62 110 TRP A C 1
ATOM 830 O O . TRP A 1 110 ? -0.231 -4.086 6.352 1.00 97.62 110 TRP A O 1
ATOM 840 N N . GLY A 1 111 ? -0.667 -4.120 8.575 1.00 96.38 111 GLY A N 1
ATOM 841 C CA . GLY A 1 111 ? 0.587 -3.490 8.982 1.00 96.38 111 GLY A CA 1
ATOM 842 C C . GLY A 1 111 ? 0.802 -3.299 10.473 1.00 96.38 111 GLY A C 1
ATOM 843 O O . GLY A 1 111 ? 0.043 -3.792 11.292 1.00 96.38 111 GLY A O 1
ATOM 844 N N . LEU A 1 112 ? 1.856 -2.581 10.860 1.00 97.12 112 LEU A N 1
ATOM 845 C CA . LEU A 1 112 ? 2.032 -2.135 12.248 1.00 97.12 112 LEU A CA 1
ATOM 846 C C . LEU A 1 112 ? 1.162 -0.907 12.518 1.00 97.12 112 LEU A C 1
ATOM 848 O O . LEU A 1 112 ? 0.473 -0.851 13.533 1.00 97.12 112 LEU A O 1
ATOM 852 N N . LEU A 1 113 ? 1.166 0.048 11.591 1.00 97.50 113 LEU A N 1
ATOM 853 C CA . LEU A 1 113 ? 0.343 1.245 11.632 1.00 97.50 113 LEU A CA 1
ATOM 854 C C . LEU A 1 113 ? -0.439 1.367 10.330 1.00 97.50 113 LEU A C 1
ATOM 856 O O . LEU A 1 113 ? 0.150 1.487 9.257 1.00 97.50 113 LEU A O 1
ATOM 860 N N . ASN A 1 114 ? -1.758 1.410 10.453 1.00 97.12 114 ASN A N 1
ATOM 861 C CA . ASN A 1 114 ? -2.664 1.625 9.335 1.00 97.12 114 ASN A CA 1
ATOM 862 C C . ASN A 1 114 ? -3.440 2.918 9.573 1.00 97.12 114 ASN A C 1
ATOM 864 O O . ASN A 1 114 ? -4.035 3.085 10.636 1.00 97.12 114 ASN A O 1
ATOM 868 N N . VAL A 1 115 ? -3.429 3.831 8.605 1.00 96.69 115 VAL A N 1
ATOM 869 C CA . VAL A 1 115 ? -4.165 5.096 8.652 1.00 96.69 115 VAL A CA 1
ATOM 870 C C . VAL A 1 115 ? -5.028 5.210 7.407 1.00 96.69 115 VAL A C 1
ATOM 872 O O . VAL A 1 115 ? -4.512 5.257 6.291 1.00 96.69 115 VAL A O 1
ATOM 875 N N . SER A 1 116 ? -6.339 5.284 7.615 1.00 94.19 116 SER A N 1
ATOM 876 C CA . SER A 1 116 ? -7.313 5.471 6.549 1.00 94.19 116 SER A CA 1
ATOM 877 C C . SER A 1 116 ? -8.495 6.337 6.944 1.00 94.19 116 SER A C 1
ATOM 879 O O . SER A 1 116 ? -8.894 6.381 8.109 1.00 94.19 116 SER A O 1
ATOM 881 N N . ASP A 1 117 ? -9.154 6.917 5.948 1.00 93.06 117 ASP A N 1
ATOM 882 C CA . ASP A 1 117 ? -10.474 7.511 6.153 1.00 93.06 117 ASP A CA 1
ATOM 883 C C . ASP A 1 117 ? -11.570 6.437 6.140 1.00 93.06 117 ASP A C 1
ATOM 885 O O . ASP A 1 117 ? -12.473 6.468 6.979 1.00 93.06 117 ASP A O 1
ATOM 889 N N . LYS A 1 118 ? -11.470 5.469 5.221 1.00 91.75 118 LYS A N 1
ATOM 890 C CA . LYS A 1 118 ? -12.450 4.398 5.036 1.00 91.75 118 LYS A CA 1
ATOM 891 C C . LYS A 1 118 ? -11.784 3.092 4.597 1.00 91.75 118 LYS A C 1
ATOM 893 O O . LYS A 1 118 ? -11.548 2.882 3.412 1.00 91.75 118 LYS A O 1
ATOM 898 N N . THR A 1 119 ? -11.523 2.186 5.535 1.00 92.88 119 THR A N 1
ATOM 899 C CA . THR A 1 119 ? -11.085 0.820 5.196 1.00 92.88 119 THR A CA 1
ATOM 900 C C . THR A 1 119 ? -12.052 -0.225 5.716 1.00 92.88 119 THR A C 1
ATOM 902 O O . THR A 1 119 ? -12.364 -0.201 6.902 1.00 92.88 119 THR A O 1
ATOM 905 N N . ALA A 1 120 ? -12.460 -1.181 4.876 1.00 92.69 120 ALA A N 1
ATOM 906 C CA . ALA A 1 120 ? -13.406 -2.218 5.292 1.00 92.69 120 ALA A CA 1
ATOM 907 C C . ALA A 1 120 ? -12.848 -3.077 6.444 1.00 92.69 120 ALA A C 1
ATOM 909 O O . ALA A 1 120 ? -13.497 -3.220 7.478 1.00 92.69 120 ALA A O 1
ATOM 910 N N . VAL A 1 121 ? -11.622 -3.594 6.304 1.00 94.44 121 VAL A N 1
ATOM 911 C CA . VAL A 1 121 ? -10.924 -4.341 7.364 1.00 94.44 121 VAL A CA 1
ATOM 912 C C . VAL A 1 121 ? -9.468 -3.895 7.475 1.00 94.44 121 VAL A C 1
ATOM 914 O O . VAL A 1 121 ? -8.715 -3.932 6.504 1.00 94.44 121 VAL A O 1
ATOM 917 N N . GLN A 1 122 ? -9.048 -3.526 8.681 1.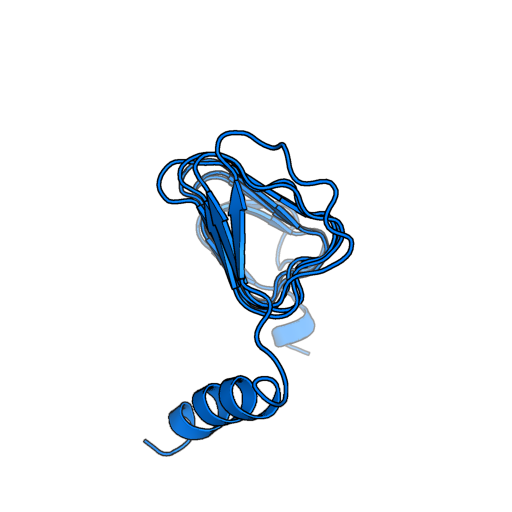00 96.00 122 GLN A N 1
ATOM 918 C CA . GLN A 1 122 ? -7.659 -3.230 9.015 1.00 96.00 122 GLN A CA 1
ATOM 919 C C . GLN A 1 122 ? -7.145 -4.200 10.063 1.00 96.00 122 GLN A C 1
ATOM 921 O O . GLN A 1 122 ? -7.795 -4.421 11.085 1.00 96.00 122 GLN A O 1
ATOM 926 N N . LEU A 1 123 ? -5.960 -4.744 9.817 1.00 96.94 123 LEU A N 1
ATOM 927 C CA . LEU A 1 123 ? -5.250 -5.610 10.742 1.00 96.94 123 LEU A CA 1
ATOM 928 C C . LEU A 1 123 ? -3.885 -5.009 11.055 1.00 96.94 123 LEU A C 1
ATOM 930 O O . LEU A 1 123 ? -3.059 -4.809 10.166 1.00 96.94 123 LEU A O 1
ATOM 934 N N . GLY A 1 124 ? -3.615 -4.745 12.323 1.00 95.38 124 GLY A N 1
ATOM 935 C CA . GLY A 1 124 ? -2.335 -4.172 12.697 1.00 95.38 124 GLY A CA 1
ATOM 936 C C . GLY A 1 124 ? -2.217 -3.748 14.136 1.00 95.38 124 GLY A C 1
ATOM 937 O O . GLY A 1 124 ? -3.216 -3.700 14.841 1.00 95.38 124 GLY A O 1
ATOM 938 N N . LEU A 1 125 ? -1.003 -3.433 14.586 1.00 95.56 125 LEU A N 1
ATOM 939 C CA . LEU A 1 125 ? -0.780 -3.029 15.977 1.00 95.56 125 LEU A CA 1
ATOM 940 C C . LEU A 1 125 ? -1.633 -1.802 16.335 1.00 95.56 125 LEU A C 1
ATOM 942 O O . LEU A 1 125 ? -2.269 -1.787 17.389 1.00 95.56 125 LEU A O 1
ATOM 946 N N . LEU A 1 126 ? -1.709 -0.828 15.426 1.00 96.88 126 LEU A N 1
ATOM 947 C CA . LEU A 1 126 ? -2.564 0.344 15.550 1.00 96.88 126 LEU A CA 1
ATOM 948 C C . LEU A 1 126 ? -3.289 0.641 14.232 1.00 96.88 126 LEU A C 1
ATOM 950 O O . LEU A 1 126 ? -2.664 0.780 13.182 1.00 96.88 126 LEU A O 1
ATOM 954 N N . ASN A 1 127 ? -4.613 0.770 14.303 1.00 96.06 127 ASN A N 1
ATOM 955 C CA . ASN A 1 127 ? -5.477 0.991 13.146 1.00 96.06 127 ASN A CA 1
ATOM 956 C C . ASN A 1 127 ? -6.297 2.262 13.357 1.00 96.06 127 ASN A C 1
ATOM 958 O O . ASN A 1 127 ? -7.138 2.319 14.258 1.00 96.06 127 ASN A O 1
ATOM 962 N N . LEU A 1 128 ? -6.047 3.276 12.536 1.00 96.31 128 LEU A N 1
ATOM 963 C CA . LEU A 1 128 ? -6.774 4.532 12.518 1.00 96.31 128 LEU A CA 1
ATOM 964 C C . LEU A 1 128 ? -7.701 4.514 11.312 1.00 96.31 128 LEU A C 1
ATOM 966 O O . LEU A 1 128 ? -7.248 4.589 10.172 1.00 96.31 128 LEU A O 1
ATOM 970 N N . ASN A 1 129 ? -8.996 4.416 11.576 1.00 93.00 129 ASN A N 1
ATOM 971 C CA . ASN A 1 129 ? -10.023 4.396 10.549 1.00 93.00 129 ASN A CA 1
ATOM 972 C C . ASN A 1 129 ? -11.169 5.291 10.993 1.00 93.00 129 ASN A C 1
ATOM 974 O O . ASN A 1 129 ? -11.891 4.933 11.922 1.00 93.00 129 ASN A O 1
ATOM 978 N N . LYS A 1 130 ? -11.351 6.448 10.345 1.00 90.88 130 LYS A N 1
ATOM 979 C CA . LYS A 1 130 ? -12.393 7.414 10.744 1.00 90.88 130 LYS A CA 1
ATOM 980 C C . LYS A 1 130 ? -13.793 6.793 10.735 1.00 90.88 130 LYS A C 1
ATOM 982 O O . LYS A 1 130 ? -14.595 7.108 11.612 1.00 90.88 130 LYS A O 1
ATOM 987 N N . ASN A 1 131 ? -14.045 5.884 9.792 1.00 89.81 131 ASN A N 1
ATOM 988 C CA . ASN A 1 131 ? -15.308 5.153 9.651 1.00 89.81 131 ASN A CA 1
ATOM 989 C C . ASN A 1 131 ? -15.292 3.754 10.297 1.00 89.81 131 ASN A C 1
ATOM 991 O O . ASN A 1 131 ? -16.275 3.017 10.221 1.00 89.81 131 ASN A O 1
ATOM 995 N N . GLY A 1 132 ? -14.192 3.384 10.956 1.00 84.75 132 GLY A N 1
ATOM 996 C CA . GLY A 1 132 ? -14.090 2.137 11.706 1.00 84.75 132 GLY A CA 1
ATOM 997 C C . GLY A 1 132 ? -15.057 2.088 12.888 1.00 84.75 132 GLY A C 1
ATOM 998 O O . GLY A 1 132 ? -15.617 3.107 13.306 1.00 84.75 132 GLY A O 1
ATOM 999 N N . PHE A 1 133 ? -15.220 0.900 13.472 1.00 86.12 133 PHE A N 1
ATOM 1000 C CA . PHE A 1 133 ? -15.987 0.687 14.701 1.00 86.12 133 PHE A CA 1
ATOM 1001 C C . PHE A 1 133 ? -15.621 1.726 15.775 1.00 86.12 133 PHE A C 1
ATOM 1003 O O . PHE A 1 133 ? -16.504 2.372 16.346 1.00 86.12 133 PHE A O 1
ATOM 1010 N N . LEU A 1 134 ? -14.313 1.966 15.944 1.00 88.00 134 LEU A N 1
ATOM 1011 C CA . LEU A 1 134 ? -13.750 3.117 16.647 1.00 88.00 134 LEU A CA 1
ATOM 1012 C C . LEU A 1 134 ? -12.706 3.830 15.767 1.00 88.00 134 LEU A C 1
ATOM 1014 O O . LEU A 1 134 ? -11.999 3.154 15.015 1.00 88.00 134 LEU A O 1
ATOM 1018 N N . PRO A 1 135 ? -12.539 5.165 15.896 1.00 88.31 135 PRO A N 1
ATOM 1019 C CA . PRO A 1 135 ? -11.557 5.923 15.116 1.00 88.31 135 PRO A CA 1
ATOM 1020 C C . PRO A 1 135 ? -10.115 5.422 15.250 1.00 88.31 135 PRO A C 1
ATOM 1022 O O . PRO A 1 135 ? -9.332 5.548 14.315 1.00 88.31 135 PRO A O 1
ATOM 1025 N N . ILE A 1 136 ? -9.765 4.862 16.411 1.00 92.06 136 ILE A N 1
ATOM 1026 C CA . ILE A 1 136 ? -8.465 4.257 16.705 1.00 92.06 136 ILE A CA 1
ATOM 1027 C C . ILE A 1 136 ? -8.738 2.925 17.400 1.00 92.06 136 ILE A C 1
ATOM 1029 O O . ILE A 1 136 ? -9.420 2.903 18.426 1.00 92.06 136 ILE A O 1
ATOM 1033 N N . PHE A 1 137 ? -8.214 1.826 16.861 1.00 93.62 137 PHE A N 1
ATOM 1034 C CA . PHE A 1 137 ? -8.412 0.499 17.436 1.00 93.62 137 PHE A CA 1
ATOM 1035 C C . PHE A 1 137 ? -7.164 -0.389 17.295 1.00 93.62 137 PHE A C 1
ATOM 1037 O O . PHE A 1 137 ? -6.560 -0.446 16.218 1.00 93.62 137 PHE A O 1
ATOM 1044 N N . PRO A 1 138 ? -6.741 -1.089 18.360 1.00 92.69 138 PRO A N 1
ATOM 1045 C CA . PRO A 1 138 ? -5.609 -2.004 18.290 1.00 92.69 138 PRO A CA 1
ATOM 1046 C C . PRO A 1 138 ? -5.998 -3.330 17.622 1.00 92.69 138 PRO A C 1
ATOM 1048 O O . PRO A 1 138 ? -7.126 -3.798 17.748 1.00 92.69 138 PRO A O 1
ATOM 1051 N N . PHE A 1 139 ? -5.041 -3.973 16.959 1.00 92.94 139 PHE A N 1
ATOM 1052 C CA . PHE A 1 139 ? -5.140 -5.300 16.329 1.00 92.94 139 PHE A CA 1
ATOM 1053 C C . PHE A 1 139 ? -6.090 -5.418 15.130 1.00 92.94 139 PHE A C 1
ATOM 1055 O O . PHE A 1 139 ? -5.629 -5.825 14.066 1.00 92.94 139 PHE A O 1
ATOM 1062 N N . ILE A 1 140 ? -7.380 -5.097 15.271 1.00 93.50 140 ILE A N 1
ATOM 1063 C CA . ILE A 1 140 ? -8.402 -5.320 14.232 1.00 93.50 140 ILE A CA 1
ATOM 1064 C C . ILE A 1 140 ? -9.428 -4.188 14.221 1.00 93.50 140 ILE A C 1
ATOM 1066 O O . ILE A 1 140 ? -10.190 -4.064 15.169 1.00 93.50 140 ILE A O 1
ATOM 1070 N N . ASN A 1 141 ? -9.533 -3.420 13.139 1.00 93.06 141 ASN A N 1
ATOM 1071 C CA . ASN A 1 141 ? -10.597 -2.424 12.970 1.00 93.06 141 ASN A CA 1
ATOM 1072 C C . ASN A 1 141 ? -11.462 -2.766 11.754 1.00 93.06 141 ASN A C 1
ATOM 1074 O O . ASN A 1 141 ? -10.933 -3.090 10.694 1.00 93.06 141 ASN A O 1
ATOM 1078 N N . ILE A 1 142 ? -12.783 -2.704 11.904 1.00 92.38 142 ILE A N 1
ATOM 1079 C CA . ILE A 1 142 ? -13.753 -3.046 10.857 1.00 92.38 142 ILE A CA 1
ATOM 1080 C C . ILE A 1 142 ? -14.639 -1.826 10.619 1.00 92.38 142 ILE A C 1
ATOM 1082 O O . ILE A 1 142 ? -15.062 -1.182 11.581 1.00 92.38 142 ILE A O 1
ATOM 1086 N N . ASP A 1 143 ? -14.900 -1.498 9.357 1.00 89.94 143 ASP A N 1
ATOM 1087 C CA . ASP A 1 143 ? -15.821 -0.422 8.979 1.00 89.94 143 ASP A CA 1
ATOM 1088 C C . ASP A 1 143 ? -17.245 -0.729 9.456 1.00 89.94 143 ASP A C 1
ATOM 1090 O O . ASP A 1 143 ? -17.727 -1.859 9.344 1.00 89.94 143 ASP A O 1
ATOM 1094 N N . LYS A 1 144 ? -17.939 0.288 9.967 1.00 85.25 144 LYS A N 1
ATOM 1095 C CA . LYS A 1 144 ? -19.341 0.168 10.387 1.00 85.25 144 LYS A CA 1
ATOM 1096 C C . LYS A 1 144 ? -20.259 -0.216 9.228 1.00 85.25 144 LYS A C 1
ATOM 1098 O O . LYS A 1 144 ? -21.192 -0.983 9.437 1.00 85.25 144 LYS A O 1
ATOM 1103 N N . ALA A 1 145 ? -19.944 0.233 8.013 1.00 81.75 145 ALA A N 1
ATOM 1104 C CA . ALA A 1 145 ? -20.722 -0.044 6.809 1.00 81.75 145 ALA A CA 1
ATOM 1105 C C . ALA A 1 145 ? -20.761 -1.534 6.416 1.00 81.75 145 ALA A C 1
ATOM 1107 O O . ALA A 1 145 ? -21.527 -1.906 5.538 1.00 81.75 145 ALA A O 1
ATOM 1108 N N . LEU A 1 146 ? -19.940 -2.400 7.024 1.00 76.00 146 LEU A N 1
ATOM 1109 C CA . LEU A 1 146 ? -20.034 -3.854 6.827 1.00 76.00 146 LEU A CA 1
ATOM 1110 C C . LEU A 1 146 ? -21.183 -4.506 7.612 1.00 76.00 146 LEU A C 1
ATOM 1112 O O . LEU A 1 146 ? -21.484 -5.675 7.374 1.00 76.00 146 LEU A O 1
ATOM 1116 N N . PHE A 1 147 ? -21.785 -3.788 8.561 1.00 72.94 147 PHE A N 1
ATOM 1117 C CA . PHE A 1 147 ? -22.844 -4.295 9.438 1.00 72.94 147 PHE A CA 1
ATOM 1118 C C . PHE A 1 147 ? -24.221 -3.673 9.156 1.00 72.94 147 PHE A C 1
ATOM 1120 O O . PHE A 1 147 ? -25.187 -4.039 9.826 1.00 72.94 147 PHE A O 1
ATOM 1127 N N . GLU A 1 148 ? -24.299 -2.753 8.192 1.00 67.44 148 GLU A N 1
ATOM 1128 C CA . GLU A 1 148 ? -25.519 -2.084 7.716 1.00 67.44 148 GLU A CA 1
ATOM 1129 C C . GLU A 1 148 ? -25.964 -2.668 6.368 1.00 67.44 148 GLU A C 1
ATOM 1131 O O . GLU A 1 148 ? -27.190 -2.858 6.195 1.00 67.44 148 GLU A O 1
#